Protein AF-A0AAW7VHW4-F1 (afdb_monomer_lite)

Structure (mmCIF, N/CA/C/O backbone):
data_AF-A0AAW7VHW4-F1
#
_entry.id   AF-A0AAW7VHW4-F1
#
loop_
_atom_site.group_PDB
_atom_site.id
_atom_site.type_symbol
_atom_site.label_atom_id
_atom_site.label_alt_id
_atom_site.label_comp_id
_atom_site.label_asym_id
_atom_site.label_entity_id
_atom_site.label_seq_id
_atom_site.pdbx_PDB_ins_code
_atom_site.Cartn_x
_atom_site.Cartn_y
_atom_site.Cartn_z
_atom_site.occupancy
_atom_site.B_iso_or_equiv
_atom_site.auth_seq_id
_atom_site.auth_comp_id
_atom_site.auth_asym_id
_atom_site.auth_atom_id
_atom_site.pdbx_PDB_model_num
ATOM 1 N N . MET A 1 1 ? -13.508 0.093 19.262 1.00 57.50 1 MET A N 1
ATOM 2 C CA . MET A 1 1 ? -12.298 0.106 18.415 1.00 57.50 1 MET A CA 1
ATOM 3 C C . MET A 1 1 ? -12.758 -0.189 17.002 1.00 57.50 1 MET A C 1
ATOM 5 O O . MET A 1 1 ? -13.426 -1.197 16.814 1.00 57.50 1 MET A O 1
ATOM 9 N N . ALA A 1 2 ? -12.533 0.725 16.059 1.00 77.50 2 ALA A N 1
ATOM 10 C CA . ALA A 1 2 ? -12.929 0.526 14.664 1.00 77.50 2 ALA A CA 1
ATOM 11 C C . ALA A 1 2 ? -11.782 -0.182 13.929 1.00 77.50 2 ALA A C 1
ATOM 13 O O . ALA A 1 2 ? -10.864 0.471 13.432 1.00 77.50 2 ALA A O 1
ATOM 14 N N . GLU A 1 3 ? -11.815 -1.513 13.944 1.00 86.69 3 GLU A N 1
ATOM 15 C CA . GLU A 1 3 ? -10.912 -2.382 13.189 1.00 86.69 3 GLU A CA 1
ATOM 16 C C . GLU A 1 3 ? -11.606 -2.834 11.903 1.00 86.69 3 GLU A C 1
ATOM 18 O O . GLU A 1 3 ? -12.752 -3.284 11.940 1.00 86.69 3 GLU A O 1
ATOM 23 N N . VAL A 1 4 ? -10.923 -2.706 10.766 1.00 92.69 4 VAL A N 1
ATOM 24 C CA . VAL A 1 4 ? -11.450 -3.114 9.460 1.00 92.69 4 VAL A CA 1
ATOM 25 C C . VAL A 1 4 ? -10.425 -3.989 8.755 1.00 92.69 4 VAL A C 1
ATOM 27 O O . VAL A 1 4 ? -9.280 -3.579 8.568 1.00 92.69 4 VAL A O 1
ATOM 30 N N . THR A 1 5 ? -10.843 -5.184 8.340 1.00 93.56 5 THR A N 1
ATOM 31 C CA . THR A 1 5 ? -10.028 -6.060 7.491 1.00 93.56 5 THR A CA 1
ATOM 32 C C . THR A 1 5 ? -10.333 -5.782 6.026 1.00 93.56 5 THR A C 1
ATOM 34 O O . THR A 1 5 ? -11.497 -5.727 5.642 1.00 93.56 5 THR A O 1
ATOM 37 N N . VAL A 1 6 ? -9.292 -5.594 5.218 1.00 93.88 6 VAL A N 1
ATOM 38 C CA . VAL A 1 6 ? -9.383 -5.238 3.801 1.00 93.88 6 VAL A CA 1
ATOM 39 C C . VAL A 1 6 ? -8.523 -6.179 2.965 1.00 93.88 6 VAL A C 1
ATOM 41 O O . VAL A 1 6 ? -7.399 -6.527 3.337 1.00 93.88 6 VAL A O 1
ATOM 44 N N . ARG A 1 7 ? -9.043 -6.590 1.809 1.00 92.00 7 ARG A N 1
ATOM 45 C CA . ARG A 1 7 ? -8.342 -7.478 0.864 1.00 92.00 7 ARG A CA 1
ATOM 46 C C . ARG A 1 7 ? -8.229 -6.880 -0.534 1.00 92.00 7 ARG A C 1
ATOM 48 O O . ARG A 1 7 ? -7.439 -7.359 -1.343 1.00 92.00 7 ARG A O 1
ATOM 55 N N . SER A 1 8 ? -8.957 -5.797 -0.786 1.00 90.44 8 SER A N 1
ATOM 56 C CA . SER A 1 8 ? -9.026 -5.109 -2.073 1.00 90.44 8 SER A CA 1
ATOM 57 C C . SER A 1 8 ? -8.712 -3.619 -1.945 1.00 90.44 8 SER A C 1
ATOM 59 O O . SER A 1 8 ? -8.853 -3.022 -0.876 1.00 90.44 8 SER A O 1
ATOM 61 N N . LYS A 1 9 ? -8.305 -2.999 -3.060 1.00 88.50 9 LYS A N 1
ATOM 62 C CA . LYS A 1 9 ? -8.049 -1.553 -3.141 1.00 88.50 9 LYS A CA 1
ATOM 63 C C . LYS A 1 9 ? -9.258 -0.742 -2.664 1.00 88.50 9 LYS A C 1
ATOM 65 O O . LYS A 1 9 ? -9.088 0.160 -1.855 1.00 88.50 9 LYS A O 1
ATOM 70 N N . ASP A 1 10 ? -10.455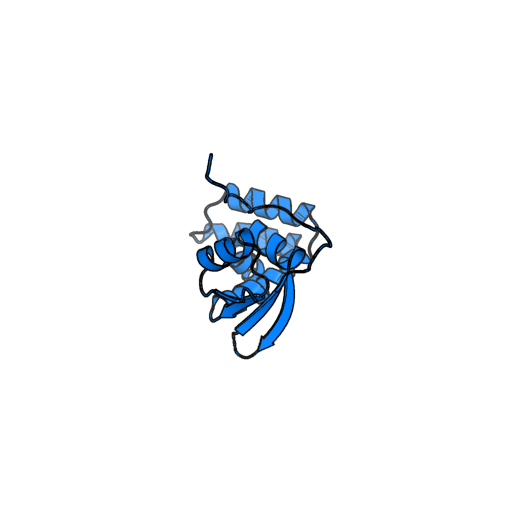 -1.072 -3.141 1.00 89.25 10 ASP A N 1
ATOM 71 C CA . ASP A 1 10 ? -11.687 -0.352 -2.807 1.00 89.25 10 ASP A CA 1
ATOM 72 C C . ASP A 1 10 ? -12.014 -0.419 -1.313 1.00 89.25 10 ASP A C 1
ATOM 74 O O . ASP A 1 10 ? -12.455 0.560 -0.716 1.00 89.25 10 ASP A O 1
ATOM 78 N N . GLU A 1 11 ? -11.762 -1.567 -0.681 1.00 90.88 11 GLU A N 1
ATOM 79 C CA . GLU A 1 11 ? -11.937 -1.735 0.762 1.00 90.88 11 GLU A CA 1
ATOM 80 C C . GLU A 1 11 ? -10.920 -0.898 1.538 1.00 90.88 11 GLU A C 1
ATOM 82 O O . GLU A 1 11 ? -11.284 -0.233 2.506 1.00 90.88 11 GLU A O 1
ATOM 87 N N . LEU A 1 12 ? -9.661 -0.880 1.087 1.00 90.12 12 LEU A N 1
ATOM 88 C CA . LEU A 1 12 ? -8.615 -0.047 1.674 1.00 90.12 12 LEU A CA 1
ATOM 89 C C . LEU A 1 12 ? -8.939 1.446 1.539 1.00 90.12 12 LEU A C 1
ATOM 91 O O . LEU A 1 12 ? -8.766 2.197 2.495 1.00 90.12 12 LEU A O 1
ATOM 95 N N . GLU A 1 13 ? -9.434 1.873 0.380 1.00 90.50 13 GLU A N 1
ATOM 96 C CA . GLU A 1 13 ? -9.843 3.254 0.132 1.00 90.50 13 GLU A CA 1
ATOM 97 C C . GLU A 1 13 ? -11.029 3.648 1.021 1.00 90.50 13 GLU A C 1
ATOM 99 O O . GLU A 1 13 ? -10.994 4.685 1.681 1.00 90.50 13 GLU A O 1
ATOM 104 N N . LYS A 1 14 ? -12.049 2.788 1.135 1.00 90.31 14 LYS A N 1
ATOM 105 C CA . LYS A 1 14 ? -13.179 3.005 2.051 1.00 90.31 14 LYS A CA 1
ATOM 106 C C . LYS A 1 14 ? -12.742 3.052 3.512 1.00 90.31 14 LYS A C 1
ATOM 108 O O . LYS A 1 14 ? -13.216 3.916 4.251 1.00 90.31 14 LYS A O 1
ATOM 113 N N . ALA A 1 15 ? -11.852 2.157 3.935 1.00 89.25 15 ALA A N 1
ATOM 114 C CA . ALA A 1 15 ? -11.342 2.122 5.303 1.00 89.25 15 ALA A CA 1
ATOM 115 C C . ALA A 1 15 ? -10.524 3.381 5.634 1.00 89.25 15 ALA A C 1
ATOM 117 O O . ALA A 1 15 ? -10.670 3.942 6.722 1.00 89.25 15 ALA A O 1
ATOM 118 N N . GLN A 1 16 ? -9.726 3.863 4.677 1.00 87.81 16 GLN A N 1
ATOM 119 C CA . GLN A 1 16 ? -8.960 5.100 4.803 1.00 87.81 16 GLN A CA 1
ATOM 120 C C . GLN A 1 16 ? -9.870 6.342 4.824 1.00 87.81 16 GLN A C 1
ATOM 122 O O . GLN A 1 16 ? -9.717 7.186 5.708 1.00 87.81 16 GLN A O 1
ATOM 127 N N . ASN A 1 17 ? -10.874 6.415 3.943 1.00 88.19 17 ASN A N 1
ATOM 128 C CA . ASN A 1 17 ? -11.870 7.493 3.922 1.00 88.19 17 ASN A CA 1
ATOM 129 C C . ASN A 1 17 ? -12.710 7.537 5.206 1.00 88.19 17 ASN A C 1
ATOM 131 O O . ASN A 1 17 ? -12.997 8.611 5.729 1.00 88.19 17 ASN A O 1
ATOM 135 N N . SER A 1 18 ? -13.055 6.369 5.754 1.00 87.06 18 SER A N 1
ATOM 136 C CA . SER A 1 18 ? -13.764 6.249 7.036 1.00 87.06 18 SER A CA 1
ATOM 137 C C . SER A 1 18 ? -12.859 6.513 8.243 1.00 87.06 18 SER A C 1
ATOM 139 O O . SER A 1 18 ? -13.336 6.475 9.376 1.00 87.06 18 SER A O 1
ATOM 141 N N . ARG A 1 19 ? -11.556 6.753 8.021 1.00 84.69 19 ARG A N 1
ATOM 142 C CA . ARG A 1 19 ? -10.533 6.927 9.061 1.00 84.69 19 ARG A CA 1
ATOM 143 C C . ARG A 1 19 ? -10.598 5.830 10.121 1.00 84.69 19 ARG A C 1
ATOM 145 O O . ARG A 1 19 ? -10.560 6.109 11.320 1.00 84.69 19 ARG A O 1
ATOM 152 N N . ALA A 1 20 ? -10.697 4.578 9.666 1.00 87.38 20 ALA A N 1
ATOM 153 C CA . ALA A 1 20 ? -10.672 3.418 10.549 1.00 87.38 20 ALA A CA 1
ATOM 154 C C . ALA A 1 20 ? -9.434 3.481 11.454 1.00 87.38 20 ALA A C 1
ATOM 156 O O . ALA A 1 20 ? -8.349 3.854 11.003 1.00 87.38 20 ALA A O 1
ATOM 157 N N . GLU A 1 21 ? -9.597 3.140 12.731 1.00 88.69 21 GLU A N 1
ATOM 158 C CA . GLU A 1 21 ? -8.520 3.247 13.717 1.00 88.69 21 GLU A CA 1
ATOM 159 C C . GLU A 1 21 ? -7.417 2.221 13.438 1.00 88.69 21 GLU A C 1
ATOM 161 O O . GLU A 1 21 ? -6.231 2.538 13.558 1.00 88.69 21 GLU A O 1
ATOM 166 N N . ILE A 1 22 ? -7.819 1.017 13.024 1.00 90.25 22 ILE A N 1
ATOM 167 C CA . ILE A 1 22 ? -6.933 -0.073 12.621 1.00 90.25 22 ILE A CA 1
ATOM 168 C C . ILE A 1 22 ? -7.412 -0.616 11.274 1.00 90.25 22 ILE A C 1
ATOM 170 O O . ILE A 1 22 ? -8.579 -0.972 11.115 1.00 90.25 22 ILE A O 1
ATOM 174 N N . ILE A 1 23 ? -6.498 -0.695 10.311 1.00 93.31 23 ILE A N 1
ATOM 175 C CA . ILE A 1 23 ? -6.709 -1.336 9.017 1.00 93.31 23 ILE A CA 1
ATOM 176 C C . ILE A 1 23 ? -5.829 -2.578 8.968 1.00 93.31 23 ILE A C 1
ATOM 178 O O . ILE A 1 23 ? -4.602 -2.494 9.036 1.00 93.31 23 ILE A O 1
ATOM 182 N N . ILE A 1 24 ? -6.464 -3.732 8.829 1.00 93.12 24 ILE A N 1
ATOM 183 C CA . ILE A 1 24 ? -5.804 -5.016 8.653 1.00 93.12 24 ILE A CA 1
ATOM 184 C C . ILE A 1 24 ? -5.855 -5.364 7.172 1.00 93.12 24 ILE A C 1
ATOM 186 O O . ILE A 1 24 ? -6.909 -5.666 6.632 1.00 93.12 24 ILE A O 1
ATOM 190 N N . ILE A 1 25 ? -4.714 -5.332 6.506 1.00 93.44 25 ILE A N 1
ATOM 191 C CA . ILE A 1 25 ? -4.597 -5.680 5.095 1.00 93.44 25 ILE A CA 1
ATOM 192 C C . ILE A 1 25 ? -4.149 -7.134 4.998 1.00 93.44 25 ILE A C 1
ATOM 194 O O . ILE A 1 25 ? -3.137 -7.503 5.592 1.00 93.44 25 ILE A O 1
ATOM 198 N N . GLU A 1 26 ? -4.852 -7.948 4.219 1.00 92.75 26 GLU A N 1
ATOM 199 C CA . GLU A 1 26 ? -4.516 -9.363 4.034 1.00 92.75 26 GLU A CA 1
ATOM 200 C C . GLU A 1 26 ? -4.294 -9.736 2.566 1.00 92.75 26 GLU A C 1
ATOM 202 O O . GLU A 1 26 ? -4.822 -9.114 1.641 1.00 92.75 26 GLU A O 1
ATOM 207 N N . GLY A 1 27 ? -3.518 -10.799 2.359 1.00 88.88 27 GLY A N 1
ATOM 208 C CA . GLY A 1 27 ? -3.340 -11.431 1.057 1.00 88.88 27 GLY A CA 1
ATOM 209 C C . GLY A 1 27 ? -2.422 -10.644 0.123 1.00 88.88 27 GLY A C 1
ATOM 210 O O . GLY A 1 27 ? -1.421 -10.055 0.535 1.00 88.88 27 GLY A O 1
ATOM 211 N N . GLU A 1 28 ? -2.739 -10.651 -1.173 1.00 88.19 28 GLU A N 1
ATOM 212 C CA . GLU A 1 28 ? -1.895 -10.018 -2.193 1.00 88.19 28 GLU A CA 1
ATOM 213 C C . GLU A 1 28 ? -1.762 -8.501 -1.983 1.00 88.19 28 GLU A C 1
ATOM 215 O O . GLU A 1 28 ? -0.694 -7.925 -2.218 1.00 88.19 28 GLU A O 1
ATOM 220 N N . LEU A 1 29 ? -2.818 -7.855 -1.478 1.00 89.38 29 LEU A N 1
ATOM 221 C CA . LEU A 1 29 ? -2.819 -6.422 -1.208 1.00 89.38 29 LEU A CA 1
ATOM 222 C C . LEU A 1 29 ? -1.765 -6.035 -0.166 1.00 89.38 29 LEU A C 1
ATOM 224 O O . LEU A 1 29 ? -1.092 -5.020 -0.342 1.00 89.38 29 LEU A O 1
ATOM 228 N N . ALA A 1 30 ? -1.555 -6.860 0.865 1.00 90.50 30 ALA A N 1
ATOM 229 C CA . ALA A 1 30 ? -0.539 -6.611 1.887 1.00 90.50 30 ALA A CA 1
ATOM 230 C C . ALA A 1 30 ? 0.864 -6.569 1.266 1.00 90.50 30 ALA A C 1
ATOM 232 O O . ALA A 1 30 ? 1.646 -5.653 1.529 1.00 90.50 30 ALA A O 1
ATOM 233 N N . ASN A 1 31 ? 1.156 -7.508 0.363 1.00 89.25 31 ASN A N 1
ATOM 234 C CA . ASN A 1 31 ? 2.427 -7.552 -0.358 1.00 89.25 31 ASN A CA 1
ATOM 235 C C . ASN A 1 31 ? 2.600 -6.350 -1.295 1.00 89.25 31 ASN A C 1
ATOM 237 O O . ASN A 1 31 ? 3.675 -5.745 -1.335 1.00 89.25 31 ASN A O 1
ATOM 241 N N . LYS A 1 32 ? 1.548 -5.969 -2.030 1.00 89.25 32 LYS A N 1
ATOM 242 C CA . LYS A 1 32 ? 1.579 -4.806 -2.929 1.00 89.25 32 LYS A CA 1
ATOM 243 C C . LYS A 1 32 ? 1.793 -3.503 -2.156 1.00 89.25 32 LYS A C 1
ATOM 245 O O . LYS A 1 32 ? 2.671 -2.731 -2.530 1.00 89.25 32 LYS A O 1
ATOM 250 N N . ILE A 1 33 ? 1.070 -3.289 -1.054 1.00 90.12 33 ILE A N 1
ATOM 251 C CA . ILE A 1 33 ? 1.221 -2.114 -0.178 1.00 90.12 33 ILE A CA 1
ATOM 252 C C . ILE A 1 33 ? 2.633 -2.061 0.410 1.00 90.12 33 ILE A C 1
ATOM 254 O O . ILE A 1 33 ? 3.277 -1.012 0.374 1.00 90.12 33 ILE A O 1
ATOM 258 N N . LYS A 1 34 ? 3.160 -3.199 0.879 1.00 89.94 34 LYS A N 1
ATOM 259 C CA . LYS A 1 34 ? 4.517 -3.280 1.429 1.00 89.94 34 LYS A CA 1
ATOM 260 C C . LYS A 1 34 ? 5.578 -2.869 0.410 1.00 89.94 34 LYS A C 1
ATOM 262 O O . LYS A 1 34 ? 6.480 -2.108 0.754 1.00 89.94 34 LYS A O 1
ATOM 267 N N . LYS A 1 35 ? 5.462 -3.333 -0.839 1.00 89.06 35 LYS A N 1
ATOM 268 C CA . LYS A 1 35 ? 6.354 -2.922 -1.935 1.00 89.06 35 LYS A CA 1
ATOM 269 C C . LYS A 1 35 ? 6.172 -1.443 -2.269 1.00 89.06 35 LYS A C 1
ATOM 271 O O . LYS A 1 35 ? 7.149 -0.701 -2.340 1.00 89.06 35 LYS A O 1
ATOM 276 N N . ALA A 1 36 ? 4.923 -1.001 -2.400 1.00 88.31 36 ALA A N 1
ATOM 277 C CA . ALA A 1 36 ? 4.570 0.372 -2.739 1.00 88.31 36 ALA A CA 1
ATOM 278 C C . ALA A 1 36 ? 5.027 1.396 -1.683 1.00 88.31 36 ALA A C 1
ATOM 280 O O . ALA A 1 36 ? 5.221 2.561 -2.019 1.00 88.31 36 ALA A O 1
ATOM 281 N N . LYS A 1 37 ? 5.306 0.972 -0.441 1.00 89.19 37 LYS A N 1
ATOM 282 C CA . LYS A 1 37 ? 5.933 1.802 0.603 1.00 89.19 37 LYS A CA 1
ATOM 283 C C . LYS A 1 37 ? 7.206 2.502 0.129 1.00 89.19 37 LYS A C 1
ATOM 285 O O . LYS A 1 37 ? 7.489 3.614 0.555 1.00 89.19 37 LYS A O 1
ATOM 290 N N . ALA A 1 38 ? 7.987 1.883 -0.756 1.00 89.25 38 ALA A N 1
ATOM 291 C CA . ALA A 1 38 ? 9.205 2.510 -1.261 1.00 89.25 38 ALA A CA 1
ATOM 292 C C . ALA A 1 38 ? 8.921 3.771 -2.106 1.00 89.25 38 ALA A C 1
ATOM 294 O O . ALA A 1 38 ? 9.742 4.684 -2.108 1.00 89.25 38 ALA A O 1
ATOM 295 N N . VAL A 1 39 ? 7.730 3.900 -2.709 1.00 87.00 39 VAL A N 1
ATOM 296 C CA . VAL A 1 39 ? 7.311 5.125 -3.416 1.00 87.00 39 VAL A CA 1
ATOM 297 C C . VAL A 1 39 ? 7.214 6.326 -2.477 1.00 87.00 39 VAL A C 1
ATOM 299 O O . VAL A 1 39 ? 7.424 7.455 -2.899 1.00 87.00 39 VAL A O 1
ATOM 302 N N . THR A 1 40 ? 6.974 6.126 -1.180 1.00 86.38 40 THR A N 1
ATOM 303 C CA . THR A 1 40 ? 6.920 7.250 -0.233 1.00 86.38 40 THR A CA 1
ATOM 304 C C . THR A 1 40 ? 8.303 7.750 0.187 1.00 86.38 40 THR A C 1
ATOM 306 O O . THR A 1 40 ? 8.385 8.725 0.928 1.00 86.38 40 THR A O 1
ATOM 309 N N . LYS A 1 41 ? 9.385 7.077 -0.235 1.00 87.94 41 LYS A N 1
ATOM 310 C CA . LYS A 1 41 ? 10.773 7.487 0.036 1.00 87.94 41 LYS A CA 1
ATOM 311 C C . LYS A 1 41 ? 11.351 8.407 -1.038 1.00 87.94 41 LYS A C 1
ATOM 313 O O . LYS A 1 41 ? 12.358 9.059 -0.778 1.00 87.94 41 LYS A O 1
ATOM 318 N N . VAL A 1 42 ? 10.761 8.437 -2.232 1.00 87.81 42 VAL A N 1
ATOM 319 C CA . VAL A 1 42 ? 11.236 9.298 -3.322 1.00 87.81 42 VAL A CA 1
ATOM 320 C C . VAL A 1 42 ? 10.709 10.726 -3.178 1.00 87.81 42 VAL A C 1
ATOM 322 O O . VAL A 1 42 ? 9.789 10.999 -2.406 1.00 87.81 42 VAL A O 1
ATOM 325 N N . SER A 1 43 ? 11.312 11.662 -3.914 1.00 86.44 43 SER A N 1
ATOM 326 C CA . SER A 1 43 ? 10.933 13.073 -3.848 1.00 86.44 43 SER A CA 1
ATOM 327 C C . SER A 1 43 ? 9.536 13.322 -4.429 1.00 86.44 43 SER A C 1
ATOM 329 O O . SER A 1 43 ? 9.091 12.646 -5.360 1.00 86.44 43 SER A O 1
ATOM 331 N N . GLY A 1 44 ? 8.853 14.353 -3.922 1.00 86.50 44 GLY A N 1
ATOM 332 C CA . GLY A 1 44 ? 7.530 14.751 -4.419 1.00 86.50 44 GLY A CA 1
ATOM 333 C C . GLY A 1 44 ? 7.508 15.073 -5.919 1.00 86.50 44 GLY A C 1
ATOM 334 O O . GLY A 1 44 ? 6.503 14.827 -6.579 1.00 86.50 44 GLY A O 1
ATOM 335 N N . VAL A 1 45 ? 8.630 15.545 -6.476 1.00 87.19 45 VAL A N 1
ATOM 336 C CA . VAL A 1 45 ? 8.784 15.816 -7.916 1.00 87.19 45 VAL A CA 1
ATOM 337 C C . VAL A 1 45 ? 8.709 14.524 -8.732 1.00 87.19 45 VAL A C 1
ATOM 339 O O . VAL A 1 45 ? 7.984 14.460 -9.722 1.00 87.19 45 VAL A O 1
ATOM 342 N N . VAL A 1 46 ? 9.403 13.472 -8.289 1.00 86.25 46 VAL A N 1
ATOM 343 C CA . VAL A 1 46 ? 9.383 12.155 -8.945 1.00 86.25 46 VAL A CA 1
ATOM 344 C C . VAL A 1 46 ? 7.990 11.537 -8.858 1.00 86.25 46 VAL A C 1
ATOM 346 O O . VAL A 1 46 ? 7.484 11.016 -9.848 1.00 86.25 46 VAL A O 1
ATOM 349 N N . ILE A 1 47 ? 7.335 11.656 -7.701 1.00 87.25 47 ILE A N 1
ATOM 350 C CA . ILE A 1 47 ? 5.953 11.199 -7.506 1.00 87.25 47 ILE A CA 1
ATOM 351 C C . ILE A 1 47 ? 5.002 11.912 -8.477 1.00 87.25 47 ILE A C 1
ATOM 353 O O . ILE A 1 47 ? 4.184 11.261 -9.124 1.00 87.25 47 ILE A O 1
ATOM 357 N N . ALA A 1 48 ? 5.112 13.236 -8.609 1.00 86.38 48 ALA A N 1
ATOM 358 C CA . ALA A 1 48 ? 4.274 14.011 -9.519 1.00 86.38 48 ALA A CA 1
ATOM 359 C C . ALA A 1 48 ? 4.494 13.604 -10.984 1.00 86.38 48 ALA A C 1
ATOM 361 O O . ALA A 1 48 ? 3.522 13.384 -11.708 1.00 86.38 48 ALA A O 1
ATOM 362 N N . ALA A 1 49 ? 5.752 13.427 -11.401 1.00 85.19 49 ALA A N 1
ATOM 363 C CA . ALA A 1 49 ? 6.091 12.946 -12.740 1.00 85.19 49 ALA A CA 1
ATOM 364 C C . ALA A 1 49 ? 5.504 11.552 -13.010 1.00 85.19 49 ALA A C 1
ATOM 366 O O . ALA A 1 49 ? 4.976 11.290 -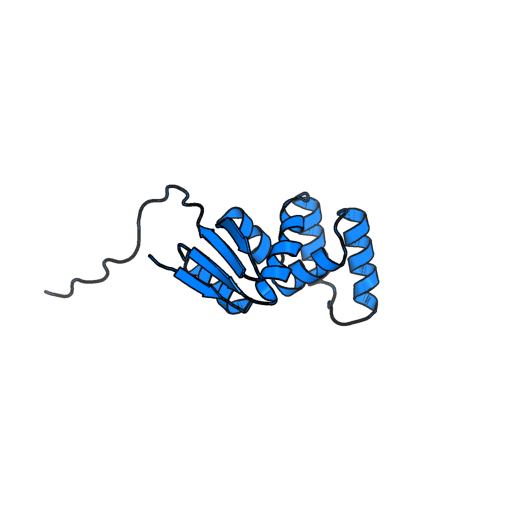14.089 1.00 85.19 49 ALA A O 1
ATOM 367 N N . MET A 1 50 ? 5.537 10.670 -12.012 1.00 82.50 50 MET A N 1
ATOM 368 C CA . MET A 1 50 ? 4.996 9.318 -12.093 1.00 82.50 50 MET A CA 1
ATOM 369 C C . MET A 1 50 ? 3.473 9.313 -12.251 1.00 82.50 50 MET A C 1
ATOM 371 O O . MET A 1 50 ? 2.957 8.611 -13.117 1.00 82.50 50 MET A O 1
ATOM 375 N N . ILE A 1 51 ? 2.756 10.128 -11.470 1.00 83.62 51 ILE A N 1
ATOM 376 C CA . ILE A 1 51 ? 1.299 10.290 -11.588 1.00 83.62 51 ILE A CA 1
ATOM 377 C C . ILE A 1 51 ? 0.937 10.868 -12.960 1.00 83.62 51 ILE A C 1
ATOM 379 O O . ILE A 1 51 ? 0.058 10.330 -13.627 1.00 83.62 51 ILE A O 1
ATOM 383 N N . ALA A 1 52 ? 1.642 11.912 -13.407 1.00 84.19 52 ALA A N 1
ATOM 384 C CA . ALA A 1 52 ? 1.418 12.525 -14.715 1.00 84.19 52 ALA A CA 1
ATOM 385 C C . ALA A 1 52 ? 1.645 11.527 -15.861 1.00 84.19 52 ALA A C 1
ATOM 387 O O . ALA A 1 52 ? 0.827 11.429 -16.769 1.00 84.19 52 ALA A O 1
ATOM 388 N N . THR A 1 53 ? 2.712 10.732 -15.779 1.00 78.56 53 THR A N 1
ATOM 389 C CA . THR A 1 53 ? 3.036 9.697 -16.772 1.00 78.56 53 THR A CA 1
ATOM 390 C C . THR A 1 53 ? 2.002 8.568 -16.767 1.00 78.56 53 THR A C 1
ATOM 392 O O . THR A 1 53 ? 1.573 8.113 -17.821 1.00 78.56 53 THR A O 1
ATOM 395 N N . CYS A 1 54 ? 1.543 8.126 -15.593 1.00 74.25 54 CYS A N 1
ATOM 396 C CA . CYS A 1 54 ? 0.500 7.099 -15.503 1.00 74.25 54 CYS A CA 1
ATOM 397 C C . CYS A 1 54 ? -0.874 7.607 -15.974 1.00 74.25 54 CYS A C 1
ATOM 399 O O . CYS A 1 54 ? -1.702 6.802 -16.385 1.00 74.25 54 CYS A O 1
ATOM 401 N N . ALA A 1 55 ? -1.133 8.918 -15.915 1.00 76.75 55 ALA A N 1
ATOM 402 C CA . ALA A 1 55 ? -2.378 9.511 -16.401 1.00 76.75 55 ALA A CA 1
ATOM 403 C C . ALA A 1 55 ? -2.432 9.611 -17.934 1.00 76.75 55 ALA A C 1
ATOM 405 O O . ALA A 1 55 ? -3.518 9.582 -18.508 1.00 76.75 55 ALA A O 1
ATOM 406 N N . THR A 1 56 ? -1.279 9.732 -18.600 1.00 74.81 56 THR A N 1
ATOM 407 C CA . THR A 1 56 ? -1.201 9.879 -20.062 1.00 74.81 56 THR A CA 1
ATOM 408 C C . THR A 1 56 ? -0.985 8.560 -20.798 1.00 74.81 56 THR A C 1
ATOM 410 O O . THR A 1 56 ? -1.212 8.504 -22.006 1.00 74.81 56 THR A O 1
ATOM 413 N N . ILE A 1 57 ? -0.571 7.497 -20.099 1.00 69.75 57 ILE A N 1
ATOM 414 C CA . ILE A 1 57 ? -0.200 6.222 -20.720 1.00 69.75 57 ILE A CA 1
ATOM 415 C C . ILE A 1 57 ? -1.023 5.074 -20.118 1.00 69.75 57 ILE A C 1
ATOM 417 O O . ILE A 1 57 ? -0.961 4.847 -18.908 1.00 69.75 57 ILE A O 1
ATOM 421 N N . PRO A 1 58 ? -1.743 4.283 -20.935 1.00 63.00 58 PRO A N 1
ATOM 422 C CA . PRO A 1 58 ? -2.382 3.067 -20.454 1.00 63.00 58 PRO A CA 1
ATOM 423 C C . PRO A 1 58 ? -1.316 2.046 -20.026 1.00 63.00 58 PRO A C 1
ATOM 425 O O . PRO A 1 58 ? -0.440 1.656 -20.799 1.00 63.00 58 PRO A O 1
ATOM 428 N N . LEU A 1 59 ? -1.395 1.592 -18.775 1.00 64.69 59 LEU A N 1
ATOM 429 C CA . LEU A 1 59 ? -0.494 0.600 -18.169 1.00 64.69 59 LEU A CA 1
ATOM 430 C C . LEU A 1 59 ? -0.902 -0.852 -18.506 1.00 64.69 59 LEU A C 1
ATOM 432 O O . LEU A 1 59 ? -0.847 -1.729 -17.648 1.00 64.69 59 LEU A O 1
ATOM 436 N N . THR A 1 60 ? -1.374 -1.110 -19.729 1.00 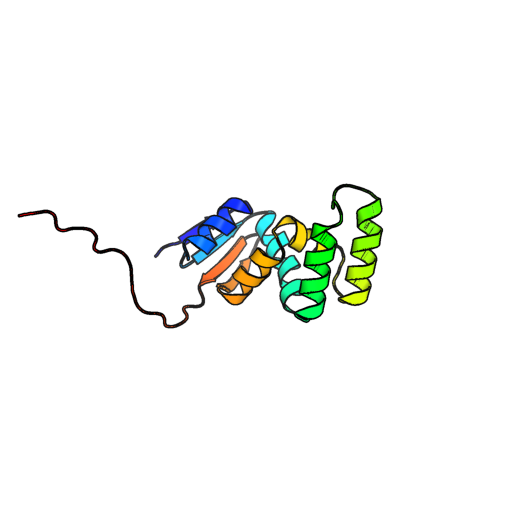64.19 60 THR A N 1
ATOM 437 C CA . THR A 1 60 ? -2.021 -2.383 -20.106 1.00 64.19 60 THR A CA 1
ATOM 438 C C . THR A 1 60 ? -1.348 -3.126 -21.270 1.00 64.19 60 THR A C 1
ATOM 440 O O . THR A 1 60 ? -1.941 -4.055 -21.813 1.00 64.19 60 THR A O 1
ATOM 443 N N . GLY A 1 61 ? -0.104 -2.792 -21.650 1.00 55.78 61 GLY A N 1
ATOM 444 C CA . GLY A 1 61 ? 0.600 -3.488 -22.743 1.00 55.78 61 GLY A CA 1
ATOM 445 C C . GLY A 1 61 ? 2.128 -3.333 -22.759 1.00 55.78 61 GLY A C 1
ATOM 446 O O . GLY A 1 61 ? 2.715 -2.653 -21.923 1.00 55.78 61 GLY A O 1
ATOM 447 N N . GLY A 1 62 ? 2.795 -3.956 -23.741 1.00 57.50 62 GLY A N 1
ATOM 448 C CA . GLY A 1 62 ? 4.266 -3.987 -23.868 1.00 57.50 62 GLY A CA 1
ATOM 449 C C . GLY A 1 62 ? 4.958 -2.619 -24.015 1.00 57.50 62 GLY A C 1
ATOM 450 O O . GLY A 1 62 ? 6.150 -2.505 -23.745 1.00 57.50 62 GLY A O 1
ATOM 451 N N . GLY A 1 63 ? 4.222 -1.557 -24.365 1.00 59.19 63 GLY A N 1
ATOM 452 C CA . GLY A 1 63 ? 4.736 -0.179 -24.362 1.00 59.19 63 GLY A CA 1
ATOM 453 C C . GLY A 1 63 ? 4.894 0.422 -22.958 1.00 59.19 63 GLY A C 1
ATOM 454 O O . GLY A 1 63 ? 5.737 1.292 -22.743 1.00 59.19 63 GLY A O 1
ATOM 455 N N . SER A 1 64 ? 4.142 -0.077 -21.973 1.00 62.38 64 SER A N 1
ATOM 456 C CA . SER A 1 64 ? 4.173 0.411 -20.591 1.00 62.38 64 SER A CA 1
ATOM 457 C C . SER A 1 64 ? 5.493 0.076 -19.889 1.00 62.38 64 SER A C 1
ATOM 459 O O . SER A 1 64 ? 5.918 0.805 -18.998 1.00 62.38 64 SER A O 1
ATOM 461 N N . VAL A 1 65 ? 6.181 -0.989 -20.314 1.00 63.94 65 VAL A N 1
ATOM 462 C CA . VAL A 1 65 ? 7.454 -1.424 -19.717 1.00 63.94 65 VAL A CA 1
ATOM 463 C C . VAL A 1 65 ? 8.560 -0.395 -19.960 1.00 63.94 65 VAL A C 1
ATOM 465 O O . VAL A 1 65 ? 9.357 -0.137 -19.063 1.00 63.94 65 VAL A O 1
ATOM 468 N N . LEU A 1 66 ? 8.565 0.260 -21.128 1.00 69.44 66 LEU A N 1
ATOM 469 C CA . LEU A 1 66 ? 9.533 1.314 -21.446 1.00 69.44 66 LEU A CA 1
ATOM 470 C C . LEU A 1 66 ? 9.292 2.565 -20.595 1.00 69.44 66 LEU A C 1
ATOM 472 O O . LEU A 1 66 ? 10.219 3.051 -19.952 1.00 69.44 66 LEU A O 1
ATOM 476 N N . ALA A 1 67 ? 8.043 3.027 -20.496 1.00 69.38 67 ALA A N 1
ATOM 477 C CA . ALA A 1 67 ? 7.700 4.181 -19.663 1.00 69.38 67 ALA A CA 1
ATOM 478 C C . ALA A 1 67 ? 8.010 3.935 -18.174 1.00 69.38 67 ALA A C 1
ATOM 480 O O . ALA A 1 67 ? 8.586 4.789 -17.497 1.00 69.38 67 ALA A O 1
ATOM 481 N N . VAL A 1 68 ? 7.692 2.738 -17.671 1.00 72.62 68 VAL A N 1
ATOM 482 C CA . VAL A 1 68 ? 8.005 2.342 -16.293 1.00 72.62 68 VAL A CA 1
ATOM 483 C C . VAL A 1 68 ? 9.513 2.186 -16.082 1.00 72.62 68 VAL A C 1
ATOM 485 O O . VAL A 1 68 ? 10.001 2.541 -15.014 1.00 72.62 68 VAL A O 1
ATOM 488 N N . SER A 1 69 ? 10.275 1.725 -17.080 1.00 76.19 69 SER A N 1
ATOM 489 C CA . SER A 1 69 ? 11.737 1.617 -16.980 1.00 76.19 69 SER A CA 1
ATOM 490 C C . SER A 1 69 ? 12.425 2.981 -16.863 1.00 76.19 69 SER A C 1
ATOM 492 O O . SER A 1 69 ? 13.331 3.139 -16.048 1.00 76.19 69 SER A O 1
ATOM 494 N N . SER A 1 70 ? 11.950 3.998 -17.591 1.00 78.31 70 SER A N 1
ATOM 495 C CA . SER A 1 70 ? 12.462 5.367 -17.470 1.00 78.31 70 SER A CA 1
ATOM 496 C C . SER A 1 70 ? 12.133 5.970 -16.105 1.00 78.31 70 SER A C 1
ATOM 498 O O . SER A 1 70 ? 12.982 6.613 -15.492 1.00 78.31 70 SER A O 1
ATOM 500 N N . LEU A 1 71 ? 10.926 5.711 -15.588 1.00 77.88 71 LEU A N 1
ATOM 501 C CA . LEU A 1 71 ? 10.545 6.103 -14.231 1.00 77.88 71 LEU A CA 1
ATOM 502 C C . LEU A 1 71 ? 11.380 5.374 -13.176 1.00 77.88 71 LEU A C 1
ATOM 504 O O . LEU A 1 71 ? 11.801 6.007 -12.216 1.00 77.88 71 LEU A O 1
ATOM 508 N N . ALA A 1 72 ? 11.659 4.081 -13.349 1.00 82.00 72 ALA A N 1
ATOM 509 C CA . ALA A 1 72 ? 12.520 3.298 -12.463 1.00 82.00 72 ALA A CA 1
ATOM 510 C C . ALA A 1 72 ? 13.952 3.848 -12.442 1.00 82.00 72 ALA A C 1
ATOM 512 O O . ALA A 1 72 ? 14.499 4.082 -11.368 1.00 82.00 72 ALA A O 1
ATOM 513 N N . ALA A 1 73 ? 14.525 4.155 -13.609 1.00 83.88 73 ALA A N 1
ATOM 514 C CA . ALA A 1 73 ? 15.848 4.768 -13.716 1.00 83.88 73 ALA A CA 1
ATOM 515 C C . ALA A 1 73 ? 15.902 6.164 -13.070 1.00 83.88 73 ALA A C 1
ATOM 517 O O . ALA A 1 73 ? 16.871 6.491 -12.391 1.00 83.88 73 ALA A O 1
ATOM 518 N N . LEU A 1 74 ? 14.848 6.970 -13.236 1.00 83.94 74 LEU A N 1
ATOM 519 C CA . LEU A 1 74 ? 14.756 8.310 -12.652 1.00 83.94 74 LEU A CA 1
ATOM 520 C C . LEU A 1 74 ? 14.547 8.280 -11.130 1.00 83.94 74 LEU A C 1
ATOM 522 O O . LEU A 1 74 ? 15.072 9.122 -10.407 1.00 83.94 74 LEU A O 1
ATOM 526 N N . SER A 1 75 ? 13.739 7.337 -10.646 1.00 81.00 75 SER A N 1
ATOM 527 C CA . SER A 1 75 ? 13.330 7.244 -9.240 1.00 81.00 75 SER A CA 1
ATOM 528 C C . SER A 1 75 ? 14.245 6.365 -8.389 1.00 81.00 75 SER A C 1
ATOM 530 O O . SER A 1 75 ? 14.188 6.445 -7.163 1.00 81.00 75 SER A O 1
ATOM 532 N N . GLY A 1 76 ? 15.057 5.511 -9.019 1.00 84.50 76 GLY A N 1
ATOM 533 C CA . GLY A 1 76 ? 15.818 4.455 -8.353 1.00 84.50 76 GLY A CA 1
ATOM 534 C C . GLY A 1 76 ? 14.937 3.356 -7.745 1.00 84.50 76 GLY A C 1
ATOM 535 O O . GLY A 1 76 ? 15.414 2.579 -6.920 1.00 84.50 76 GLY A O 1
ATOM 536 N N . LEU A 1 77 ? 13.647 3.309 -8.097 1.00 86.12 77 LEU A N 1
ATOM 537 C CA . LEU A 1 77 ? 12.706 2.308 -7.601 1.00 86.12 77 LEU A CA 1
ATOM 538 C C . LEU 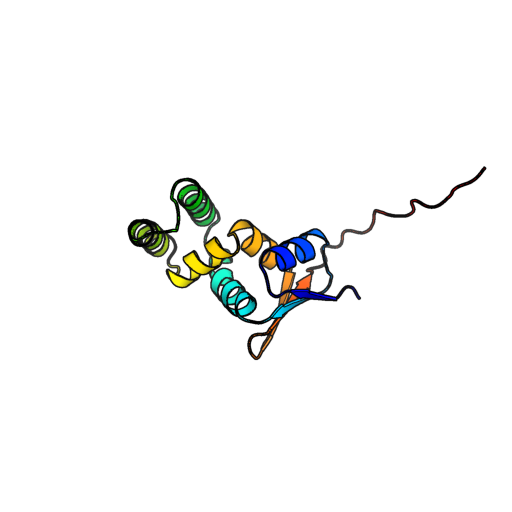A 1 77 ? 12.642 1.107 -8.532 1.00 86.12 77 LEU A C 1
ATOM 540 O O . LEU A 1 77 ? 12.700 1.233 -9.752 1.00 86.12 77 LEU A O 1
ATOM 544 N N . ASP A 1 78 ? 12.429 -0.061 -7.937 1.00 87.00 78 ASP A N 1
ATOM 545 C CA . ASP A 1 78 ? 12.190 -1.280 -8.692 1.00 87.00 78 ASP A CA 1
ATOM 546 C C . ASP A 1 78 ? 10.898 -1.168 -9.520 1.00 87.00 78 ASP A C 1
ATOM 548 O O . ASP A 1 78 ? 9.879 -0.642 -9.057 1.00 87.00 78 ASP A O 1
ATOM 552 N N . ILE A 1 79 ? 10.910 -1.707 -10.739 1.00 82.56 79 ILE A N 1
ATOM 553 C CA . ILE A 1 79 ? 9.749 -1.709 -11.642 1.00 82.56 79 ILE A CA 1
ATOM 554 C C . ILE A 1 79 ? 8.543 -2.363 -10.943 1.00 82.56 79 ILE A C 1
ATOM 556 O O . ILE A 1 79 ? 7.418 -1.868 -11.049 1.00 82.56 79 ILE A O 1
ATOM 560 N N . ALA A 1 80 ? 8.760 -3.411 -10.139 1.00 84.81 80 ALA A N 1
ATOM 561 C CA . ALA A 1 80 ? 7.689 -4.059 -9.386 1.00 84.81 80 ALA A CA 1
ATOM 562 C C . ALA A 1 80 ? 7.060 -3.136 -8.326 1.00 84.81 80 ALA A C 1
ATOM 564 O O . ALA A 1 80 ? 5.866 -3.256 -8.043 1.00 84.81 80 ALA A O 1
ATOM 565 N N . VAL A 1 81 ? 7.831 -2.209 -7.746 1.00 87.19 81 VAL A N 1
ATOM 566 C CA . VAL A 1 81 ? 7.316 -1.200 -6.808 1.00 87.19 81 VAL A CA 1
ATOM 567 C C . VAL A 1 81 ? 6.412 -0.213 -7.536 1.00 87.19 81 VAL A C 1
ATOM 569 O O . VAL A 1 81 ? 5.321 0.089 -7.051 1.00 87.19 81 VAL A O 1
ATOM 572 N N . ILE A 1 82 ? 6.842 0.253 -8.710 1.00 84.19 82 ILE A N 1
ATOM 573 C CA . ILE A 1 82 ? 6.077 1.185 -9.541 1.00 84.19 82 ILE A CA 1
ATOM 574 C C . ILE A 1 82 ? 4.744 0.568 -9.956 1.00 84.19 82 ILE A C 1
ATOM 576 O O . ILE A 1 82 ? 3.694 1.180 -9.762 1.00 84.19 82 ILE A O 1
ATOM 580 N N . ILE A 1 83 ? 4.776 -0.668 -10.454 1.00 83.75 83 ILE A N 1
ATOM 581 C CA . ILE A 1 83 ? 3.579 -1.401 -10.873 1.00 83.75 83 ILE A CA 1
ATOM 582 C C . ILE A 1 83 ? 2.642 -1.636 -9.683 1.00 83.75 83 ILE A C 1
ATOM 584 O O . ILE A 1 83 ? 1.434 -1.424 -9.802 1.00 83.75 83 ILE A O 1
ATOM 588 N N . ALA A 1 84 ? 3.171 -2.031 -8.519 1.00 87.06 84 ALA A N 1
ATOM 589 C CA . ALA A 1 84 ? 2.364 -2.233 -7.318 1.00 87.06 84 ALA A CA 1
ATOM 590 C C . ALA A 1 84 ? 1.677 -0.934 -6.867 1.00 87.06 84 ALA A C 1
ATOM 592 O O . ALA A 1 84 ? 0.476 -0.934 -6.589 1.00 87.06 84 ALA A O 1
ATOM 593 N N . ALA A 1 85 ? 2.415 0.178 -6.844 1.00 87.19 85 ALA A N 1
ATOM 594 C CA . ALA A 1 85 ? 1.876 1.478 -6.469 1.00 87.19 85 ALA A CA 1
ATOM 595 C C . ALA A 1 85 ? 0.856 2.003 -7.482 1.00 87.19 85 ALA A C 1
ATOM 597 O O . ALA A 1 85 ? -0.172 2.531 -7.075 1.00 87.19 85 ALA A O 1
ATOM 598 N N . ALA A 1 86 ? 1.089 1.821 -8.783 1.00 83.56 86 ALA A N 1
ATOM 599 C CA . ALA A 1 86 ? 0.136 2.199 -9.821 1.00 83.56 86 ALA A CA 1
ATOM 600 C C . ALA A 1 86 ? -1.151 1.358 -9.756 1.00 83.56 86 ALA A C 1
ATOM 602 O O . ALA A 1 86 ? -2.241 1.903 -9.898 1.00 83.56 86 ALA A O 1
ATOM 603 N N . SER A 1 87 ? -1.035 0.058 -9.456 1.00 83.44 87 SER A N 1
ATOM 604 C CA . SER A 1 87 ? -2.183 -0.853 -9.319 1.00 83.44 87 SER A CA 1
ATOM 605 C C . SER A 1 87 ? -3.105 -0.468 -8.157 1.00 83.44 87 SER A C 1
ATOM 607 O O . SER A 1 87 ? -4.324 -0.578 -8.262 1.00 83.44 87 SER A O 1
ATOM 609 N N . ILE A 1 88 ? -2.532 -0.020 -7.036 1.00 86.81 88 ILE A N 1
ATOM 610 C CA . ILE A 1 88 ? -3.296 0.456 -5.871 1.00 86.81 88 ILE A CA 1
ATOM 611 C C . ILE A 1 88 ? -3.756 1.906 -6.078 1.00 86.81 88 ILE A C 1
ATOM 613 O O . ILE A 1 88 ? -4.861 2.276 -5.697 1.00 86.81 88 ILE A O 1
ATOM 617 N N . GLY A 1 89 ? -2.914 2.730 -6.693 1.00 87.56 89 GLY A N 1
ATOM 618 C CA . GLY A 1 89 ? -3.035 4.179 -6.758 1.00 87.56 89 GLY A CA 1
ATOM 619 C C . GLY A 1 89 ? -1.935 4.838 -5.929 1.00 87.56 89 GLY A C 1
ATOM 620 O O . GLY A 1 89 ? -1.929 4.753 -4.702 1.00 87.56 89 GLY A O 1
ATOM 621 N N . ILE A 1 90 ? -1.018 5.540 -6.602 1.00 87.69 90 ILE A N 1
ATOM 622 C CA . ILE A 1 90 ? 0.141 6.196 -5.973 1.00 87.69 90 ILE A CA 1
ATOM 623 C C . ILE A 1 90 ? -0.315 7.167 -4.872 1.00 87.69 90 ILE A C 1
ATOM 625 O O . ILE A 1 90 ? 0.238 7.170 -3.774 1.00 87.69 90 ILE A O 1
ATOM 629 N N . ALA A 1 91 ? -1.376 7.937 -5.132 1.00 87.94 91 ALA A N 1
ATOM 630 C CA . ALA A 1 91 ? -1.958 8.857 -4.157 1.00 87.94 91 ALA A CA 1
ATOM 631 C C . ALA A 1 91 ? -2.499 8.136 -2.909 1.00 87.94 91 ALA A C 1
ATOM 633 O O . ALA A 1 91 ? -2.236 8.578 -1.791 1.00 87.94 91 ALA A O 1
ATOM 634 N N . LEU A 1 92 ? -3.200 7.010 -3.091 1.00 89.94 92 LEU A N 1
ATOM 635 C CA . LEU A 1 92 ? -3.742 6.212 -1.989 1.00 89.94 92 LEU A CA 1
ATOM 636 C C . LEU A 1 92 ? -2.615 5.638 -1.126 1.00 89.94 92 LEU A C 1
ATOM 638 O O . LEU A 1 92 ? -2.660 5.762 0.093 1.00 89.94 92 LEU A O 1
ATOM 642 N N . VAL A 1 93 ? -1.574 5.082 -1.750 1.00 90.88 93 VAL A N 1
ATOM 643 C CA . VAL A 1 93 ? -0.383 4.565 -1.057 1.00 90.88 93 VAL A CA 1
ATOM 644 C C . VAL A 1 93 ? 0.258 5.653 -0.196 1.00 90.88 93 VAL A C 1
ATOM 646 O O . VAL A 1 93 ? 0.494 5.440 0.993 1.00 90.88 93 VAL A O 1
ATOM 649 N N . ILE A 1 94 ? 0.505 6.833 -0.769 1.00 89.06 94 ILE A N 1
ATOM 650 C CA . ILE A 1 94 ? 1.116 7.954 -0.044 1.00 89.06 94 ILE A CA 1
ATOM 651 C C . ILE A 1 94 ? 0.234 8.387 1.124 1.00 89.06 94 ILE A C 1
ATOM 653 O O . ILE A 1 94 ? 0.741 8.574 2.227 1.00 89.06 94 ILE A O 1
ATOM 657 N N . ALA A 1 95 ? -1.072 8.532 0.902 1.00 89.88 95 ALA A N 1
ATOM 658 C CA . ALA A 1 95 ? -2.006 8.931 1.945 1.00 89.88 95 ALA A CA 1
ATOM 659 C C . ALA A 1 95 ? -2.056 7.898 3.081 1.00 89.88 95 ALA A C 1
ATOM 661 O O . ALA A 1 95 ? -1.927 8.262 4.244 1.00 89.88 95 ALA A O 1
ATOM 662 N N . VAL A 1 96 ? -2.128 6.603 2.760 1.00 91.06 96 VAL A N 1
ATOM 663 C CA . VAL A 1 96 ? -2.099 5.525 3.757 1.00 91.06 96 VAL A CA 1
ATOM 664 C C . VAL A 1 96 ? -0.815 5.581 4.587 1.00 91.06 96 VAL A C 1
ATOM 666 O O . VAL A 1 96 ? -0.892 5.628 5.805 1.00 91.06 96 VAL A O 1
ATOM 669 N N . PHE A 1 97 ? 0.369 5.656 3.980 1.00 89.69 97 PHE A N 1
ATOM 670 C CA . PHE A 1 97 ? 1.629 5.699 4.743 1.00 89.69 97 PHE A CA 1
ATOM 671 C C . PHE A 1 97 ? 1.887 7.028 5.471 1.00 89.69 97 PHE A C 1
ATOM 673 O O . PHE A 1 97 ? 2.702 7.086 6.399 1.00 89.69 97 PHE A O 1
ATOM 680 N N . ARG A 1 98 ? 1.217 8.108 5.058 1.00 87.75 98 ARG A N 1
ATOM 681 C CA . ARG A 1 98 ? 1.277 9.404 5.737 1.00 87.75 98 ARG A CA 1
ATOM 682 C C . ARG A 1 98 ? 0.377 9.434 6.969 1.00 87.75 98 ARG A C 1
ATOM 684 O O . ARG A 1 98 ? 0.815 9.907 8.016 1.00 87.75 98 ARG A O 1
ATOM 691 N N . ASP A 1 99 ? -0.849 8.942 6.833 1.00 88.31 99 ASP A N 1
ATOM 692 C CA . ASP A 1 99 ? -1.893 9.009 7.856 1.00 88.31 99 ASP A CA 1
ATOM 693 C C . ASP A 1 99 ? -1.930 7.763 8.757 1.00 88.31 99 ASP A C 1
ATOM 695 O O . ASP A 1 99 ? -2.482 7.826 9.849 1.00 88.31 99 ASP A O 1
ATOM 699 N N . TYR A 1 100 ? -1.300 6.656 8.361 1.00 90.25 100 TYR A N 1
ATOM 700 C CA . TYR A 1 100 ? -1.193 5.426 9.145 1.00 90.25 100 TYR A CA 1
ATOM 701 C C . TYR A 1 100 ? 0.263 5.052 9.432 1.00 90.25 100 TYR A C 1
ATOM 703 O O . TYR A 1 100 ? 1.199 5.397 8.708 1.00 90.25 100 TYR A O 1
ATOM 711 N N . GLU A 1 101 ? 0.458 4.326 10.524 1.00 89.69 101 GLU A N 1
ATOM 712 C CA . GLU A 1 101 ? 1.715 3.716 10.923 1.00 89.69 101 GLU A CA 1
ATOM 713 C C . GLU A 1 101 ? 1.614 2.196 10.811 1.00 89.69 101 GLU A C 1
ATOM 715 O O . GLU A 1 101 ? 0.615 1.596 11.205 1.00 89.69 101 GLU A O 1
ATOM 720 N N . GLU A 1 102 ? 2.650 1.574 10.253 1.00 89.94 102 GLU A N 1
ATOM 721 C CA . GLU A 1 102 ? 2.780 0.118 10.201 1.00 89.94 102 GLU A CA 1
ATOM 722 C C . GLU A 1 102 ? 3.176 -0.389 11.587 1.00 89.94 102 GLU A C 1
ATOM 724 O O . GLU A 1 102 ? 4.275 -0.094 12.049 1.00 89.94 102 GLU A O 1
ATOM 729 N N . ILE A 1 103 ? 2.279 -1.139 12.230 1.00 88.75 103 ILE A N 1
ATOM 730 C CA . ILE A 1 103 ? 2.544 -1.763 13.533 1.00 88.75 103 ILE A CA 1
ATOM 731 C C . ILE A 1 103 ? 3.130 -3.152 13.345 1.00 88.75 103 ILE A C 1
ATOM 733 O O . ILE A 1 103 ? 4.072 -3.528 14.035 1.00 88.75 103 ILE A O 1
ATOM 737 N N . GLU A 1 104 ? 2.566 -3.919 12.415 1.00 87.44 104 GLU A N 1
ATOM 738 C CA . GLU A 1 104 ? 2.939 -5.313 12.232 1.00 87.44 104 GLU A CA 1
ATOM 739 C C . GLU A 1 104 ? 2.861 -5.707 10.760 1.00 87.44 104 GLU A C 1
ATOM 741 O O . GLU A 1 104 ? 1.967 -5.284 10.021 1.00 87.44 104 GLU A O 1
ATOM 746 N N . PHE A 1 105 ? 3.809 -6.536 10.336 1.00 86.62 105 PHE A N 1
ATOM 747 C CA . PHE A 1 105 ? 3.786 -7.192 9.039 1.00 86.62 105 PHE A CA 1
ATOM 748 C C . PHE A 1 105 ? 4.242 -8.639 9.216 1.00 86.62 105 PHE A C 1
ATOM 750 O O . PHE A 1 105 ? 5.437 -8.891 9.361 1.00 86.62 105 PHE A O 1
ATOM 757 N N . SER A 1 106 ? 3.295 -9.575 9.194 1.00 85.75 106 SER A N 1
ATOM 758 C CA . SER A 1 106 ? 3.546 -10.997 9.437 1.00 85.75 106 SER A CA 1
ATOM 759 C C . SER A 1 106 ? 2.675 -11.861 8.535 1.00 85.75 106 SER A C 1
ATOM 761 O O . SER A 1 106 ? 1.483 -11.619 8.391 1.00 85.75 106 SER A O 1
ATOM 763 N N . ASN A 1 107 ? 3.271 -12.889 7.928 1.00 81.88 107 ASN A N 1
ATOM 764 C CA . ASN A 1 107 ? 2.570 -13.952 7.197 1.00 81.88 107 ASN A CA 1
ATOM 765 C C . ASN A 1 107 ? 1.541 -13.474 6.139 1.00 81.88 107 ASN A C 1
ATOM 767 O O . ASN A 1 107 ? 0.448 -14.023 6.034 1.00 81.88 107 ASN A O 1
ATOM 771 N N . GLY A 1 108 ? 1.865 -12.427 5.367 1.00 81.56 108 GLY A N 1
ATOM 772 C CA . GLY A 1 108 ? 0.954 -11.870 4.351 1.00 81.56 108 GLY A CA 1
ATOM 773 C C . GLY A 1 108 ? -0.186 -11.011 4.917 1.00 81.56 108 GLY A C 1
ATOM 774 O O . GLY A 1 108 ? -1.139 -10.704 4.201 1.00 81.56 108 GLY A O 1
ATOM 775 N N . LYS A 1 109 ? -0.079 -10.614 6.187 1.00 88.62 109 LYS A N 1
ATOM 776 C CA . LYS A 1 109 ? -0.968 -9.690 6.887 1.00 88.62 109 LYS A CA 1
ATOM 777 C C . LYS A 1 109 ? -0.185 -8.444 7.295 1.00 88.62 109 LYS A C 1
ATOM 779 O O . LYS A 1 109 ? 0.927 -8.538 7.812 1.00 88.62 109 LYS A O 1
ATOM 784 N N . MET A 1 110 ? -0.761 -7.275 7.051 1.00 90.62 110 MET A N 1
ATOM 785 C CA . MET A 1 110 ? -0.192 -5.978 7.399 1.00 90.62 110 MET A CA 1
ATOM 786 C C . MET A 1 110 ? -1.183 -5.206 8.255 1.00 90.62 110 MET A C 1
ATOM 788 O O . MET A 1 110 ? -2.305 -4.957 7.827 1.00 90.62 110 MET A O 1
ATOM 792 N N . ILE A 1 111 ? -0.767 -4.814 9.454 1.00 91.62 111 ILE A N 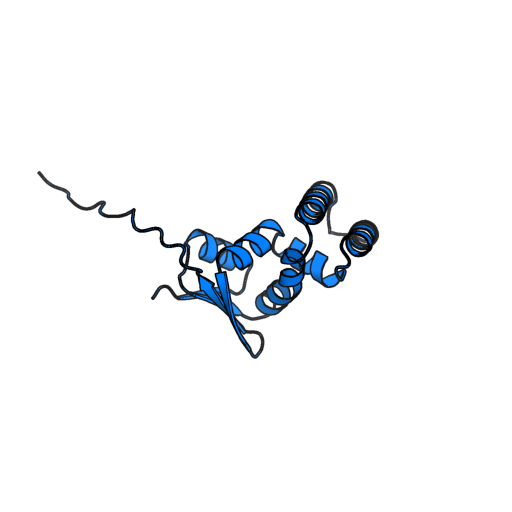1
ATOM 793 C CA . ILE A 1 111 ? -1.594 -4.055 10.387 1.00 91.62 111 ILE A CA 1
ATOM 794 C C . ILE A 1 111 ? -1.126 -2.607 10.375 1.00 91.62 111 ILE A C 1
ATOM 796 O O . ILE A 1 111 ? 0.021 -2.290 10.705 1.00 91.62 111 ILE A O 1
ATOM 800 N N . LEU A 1 112 ? -2.041 -1.728 9.989 1.00 91.50 112 LEU A N 1
ATOM 801 C CA . LEU A 1 112 ? -1.856 -0.291 9.952 1.00 91.50 112 LEU A CA 1
ATOM 802 C C . LEU A 1 112 ? -2.724 0.357 11.022 1.00 91.50 112 LEU A C 1
ATOM 804 O O . LEU A 1 112 ? -3.922 0.098 11.092 1.00 91.50 112 LEU A O 1
ATOM 808 N N . LYS A 1 113 ? -2.148 1.245 11.827 1.00 91.50 113 LYS A N 1
ATOM 809 C CA . LYS A 1 113 ? -2.890 2.048 12.803 1.00 91.50 113 LYS A CA 1
ATOM 810 C C . LYS A 1 113 ? -2.888 3.498 12.393 1.00 91.50 113 LYS A C 1
ATOM 812 O O . LYS A 1 113 ? -1.848 4.031 12.019 1.00 91.50 113 LYS A O 1
ATOM 817 N N . LEU A 1 114 ? -4.039 4.146 12.493 1.00 90.12 114 LEU A N 1
ATOM 818 C CA . LEU A 1 114 ? -4.156 5.560 12.187 1.00 90.12 114 LEU A CA 1
ATOM 819 C C . LEU A 1 114 ? -3.210 6.356 13.100 1.00 90.12 114 LEU A C 1
ATOM 821 O O . LEU A 1 114 ? -3.310 6.299 14.331 1.00 90.12 114 LEU A O 1
ATOM 825 N N . LYS A 1 115 ? -2.306 7.131 12.498 1.00 86.38 115 LYS A N 1
ATOM 826 C CA . LYS A 1 115 ? -1.545 8.162 13.196 1.00 86.38 115 LYS A CA 1
ATOM 827 C C . LYS A 1 115 ? -2.551 9.210 13.614 1.00 86.38 115 LYS A C 1
ATOM 829 O O . LYS A 1 115 ? -2.944 10.070 12.829 1.00 86.38 115 LYS A O 1
ATOM 834 N N . ARG A 1 116 ? -3.006 9.136 14.861 1.00 71.62 116 ARG A N 1
ATOM 835 C CA . ARG A 1 116 ? -3.847 10.190 15.415 1.00 71.62 116 ARG A CA 1
ATOM 836 C C . ARG A 1 116 ? -3.037 11.485 15.423 1.00 71.62 116 ARG A C 1
ATOM 838 O O . ARG A 1 116 ? -2.282 11.749 16.356 1.00 71.62 116 ARG A O 1
ATOM 845 N N . LYS A 1 117 ? -3.225 12.335 14.412 1.00 55.69 117 LYS A N 1
ATOM 846 C CA . LYS A 1 117 ? -3.083 13.768 14.642 1.00 55.69 117 LYS A CA 1
ATOM 847 C C . LYS A 1 117 ? -4.142 14.127 15.673 1.00 55.69 117 LYS A C 1
ATOM 849 O O . LYS A 1 117 ? -5.290 13.701 15.565 1.00 55.69 117 LYS A O 1
ATOM 854 N N . LYS A 1 118 ? -3.726 14.861 16.699 1.00 43.06 118 LYS A N 1
ATOM 855 C CA . LYS A 1 118 ? -4.589 15.453 17.718 1.00 43.06 118 LYS A CA 1
ATOM 856 C C . LYS A 1 118 ? -5.554 16.418 17.014 1.00 43.06 118 LYS A C 1
ATOM 858 O O . LYS A 1 118 ? -5.289 17.606 16.906 1.00 43.06 118 LYS A O 1
ATOM 863 N N . THR A 1 119 ? -6.625 15.890 16.443 1.00 41.09 119 THR A N 1
ATOM 864 C CA . THR A 1 119 ? -7.751 16.661 15.932 1.00 41.09 119 THR A CA 1
ATOM 865 C C . THR A 1 119 ? -8.984 16.032 16.536 1.00 41.09 119 THR A C 1
ATOM 867 O O . THR A 1 119 ? -9.568 15.076 16.036 1.00 41.09 119 THR A O 1
ATOM 870 N N . GLU A 1 120 ? -9.235 16.541 17.732 1.00 48.88 120 GLU A N 1
ATOM 871 C CA . GLU A 1 120 ? -10.516 16.612 18.400 1.00 48.88 120 GLU A CA 1
ATOM 872 C C . GLU A 1 120 ? -11.660 16.865 17.404 1.00 48.88 120 GLU A C 1
ATOM 874 O O . GLU A 1 120 ? -11.537 17.702 16.514 1.00 48.88 120 GLU A O 1
ATOM 879 N N . SER A 1 121 ? -12.741 16.108 17.607 1.00 52.66 121 SER A N 1
ATOM 880 C CA . SER A 1 121 ? -14.146 16.454 17.370 1.00 52.66 121 SER A CA 1
ATOM 881 C C . SER A 1 121 ? -14.556 17.005 16.002 1.00 52.66 121 SER A C 1
ATOM 883 O O . SER A 1 121 ? -14.217 18.123 15.630 1.00 52.66 121 SER A O 1
ATOM 885 N N . THR A 1 122 ? -15.474 16.302 15.335 1.00 50.44 122 THR A N 1
ATOM 886 C CA . THR A 1 122 ? -16.875 16.747 15.142 1.00 50.44 122 THR A CA 1
ATOM 887 C C . THR A 1 122 ? -17.592 15.773 14.202 1.00 50.44 122 THR A C 1
ATOM 889 O O . THR A 1 122 ? -16.965 15.183 13.325 1.00 50.44 122 THR A O 1
ATOM 892 N N . THR A 1 123 ? -18.907 15.656 14.415 1.00 43.91 123 THR A N 1
ATOM 893 C CA . THR A 1 123 ? -19.912 14.880 13.666 1.00 43.91 123 THR A CA 1
ATOM 894 C C . THR A 1 123 ? -20.068 13.471 14.248 1.00 43.91 123 THR A C 1
ATOM 896 O O . THR A 1 123 ? -19.231 12.606 14.046 1.00 43.91 123 THR A O 1
ATOM 899 N N . ASP A 1 124 ? -21.066 13.179 15.079 1.00 46.31 124 ASP A N 1
ATOM 900 C CA . ASP A 1 124 ? -22.471 13.499 14.859 1.00 46.31 124 ASP A CA 1
ATOM 901 C C . ASP A 1 124 ? -23.253 13.439 16.189 1.00 46.31 124 ASP A C 1
ATOM 903 O O . ASP A 1 124 ? -23.293 12.412 16.864 1.00 46.31 124 ASP A O 1
ATOM 907 N N . LYS A 1 125 ? -23.857 14.561 16.593 1.00 46.69 125 LYS A N 1
ATOM 908 C CA . LYS A 1 125 ? -25.062 14.557 17.435 1.00 46.69 125 LYS A CA 1
ATOM 909 C C . LYS A 1 125 ? -26.190 15.157 16.606 1.00 46.69 125 LYS A C 1
ATOM 911 O O . LYS A 1 125 ? -26.708 16.218 16.940 1.00 46.69 125 LYS A O 1
ATOM 916 N N . ASN A 1 126 ? -26.555 14.493 15.516 1.00 51.91 126 ASN A N 1
ATOM 917 C CA . ASN A 1 126 ? -27.831 14.726 14.867 1.00 51.91 126 ASN A CA 1
ATOM 918 C C . ASN A 1 126 ? -28.900 13.854 15.541 1.00 51.91 126 ASN A C 1
ATOM 920 O O . ASN A 1 126 ? -29.443 12.934 14.944 1.00 51.91 126 ASN A O 1
ATOM 924 N N . GLU A 1 127 ? -29.201 14.124 16.815 1.00 53.78 127 GLU A N 1
ATOM 925 C CA . GLU A 1 127 ? -30.417 13.587 17.425 1.00 53.78 127 GLU A CA 1
ATOM 926 C C . GLU A 1 127 ? -30.914 14.468 18.576 1.00 53.78 127 GLU A C 1
ATOM 928 O O . GLU A 1 127 ? -30.427 14.408 19.702 1.00 53.78 127 GLU A O 1
ATOM 933 N N . LYS A 1 128 ? -31.877 15.326 18.235 1.00 44.78 128 LYS A N 1
ATOM 934 C CA . LYS A 1 128 ? -33.024 15.813 19.026 1.00 44.78 128 LYS A 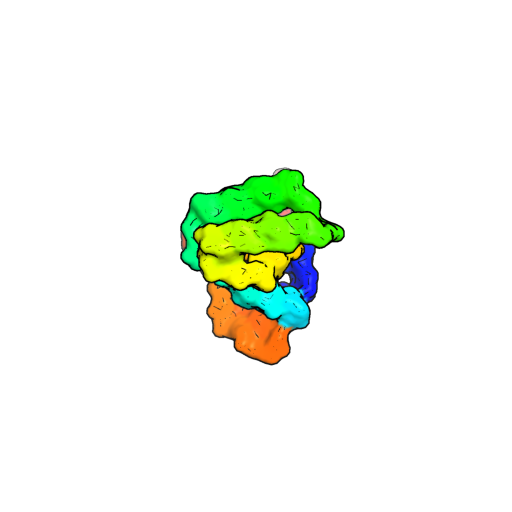CA 1
ATOM 935 C C . LYS A 1 128 ? -33.814 16.679 18.040 1.00 44.78 128 LYS A C 1
ATOM 937 O O . LYS A 1 128 ? -33.464 17.822 17.800 1.00 44.78 128 LYS A O 1
ATOM 942 N N . LYS A 1 129 ? -34.731 16.141 17.234 1.00 43.94 129 LYS A N 1
ATOM 943 C CA . LYS A 1 129 ? -36.052 15.618 17.614 1.00 43.94 129 LYS A CA 1
ATOM 944 C C . LYS A 1 129 ? -36.667 16.359 18.808 1.00 43.94 129 LYS A C 1
ATOM 946 O O . LYS A 1 129 ? -36.254 16.134 19.941 1.00 43.94 129 LYS A O 1
ATOM 951 N N . GLN A 1 130 ? -37.762 17.057 18.492 1.00 43.53 130 GLN A N 1
ATOM 952 C CA . GLN A 1 130 ? -38.852 17.477 19.384 1.00 43.53 130 GLN A CA 1
ATOM 953 C C . GLN A 1 130 ? -38.484 18.665 20.293 1.00 43.53 130 GLN A C 1
ATOM 955 O O . GLN A 1 130 ? -37.460 18.633 20.958 1.00 43.53 130 GLN A O 1
ATOM 960 N N . LYS A 1 131 ? -39.264 19.737 20.398 1.00 40.00 131 LYS A N 1
ATOM 961 C CA . LYS A 1 131 ? -40.680 19.963 20.108 1.00 40.00 131 LYS A CA 1
ATOM 962 C C . LYS A 1 131 ? -40.918 21.474 20.105 1.00 40.00 131 LYS A C 1
ATOM 964 O O . LYS A 1 131 ? -40.143 22.158 20.809 1.00 40.00 131 LYS A O 1
#

Sequence (131 aa):
MAEVTVRSKDELEKAQNSRAEIIIIEGELANKIKKAKAVTKVSGVVIAAMIATCATIPLTGGGSVLAVSSLAALSGLDIAVIIAAASIGIALVIAVFRDYEEIEFSNGKMILKLKRKKTESTTDKNEKKQK

pLDDT: mean 80.1, std 14.44, range [40.0, 93.88]

Radius of gyration: 17.58 Å; chains: 1; bounding box: 56×34×44 Å

Foldseek 3Di:
DQEAEDADLVSLVVCVVVQGQKYKYADPLLVLLVLLLVLLVFDPVLLVVLVVLCVVDPCPDPVVVVVLVVSCVVGVGDSSNSVSCSRSPVVSSNSQVVQWDFPDDPDRMTMTGGPDDPDDDDDDPPDDDDD

Secondary structure (DSSP, 8-state):
--EEEE-SHHHHHHHHHTT-SEEEEETHHHHHHHHHGGGGGS-HHHHHHHHHHHHHS-SSSTTHHHHHHHHHHHHT--HHHHHHHHHH-HHHHHHHHHHEEEEEEETTEEEEEE-----------------

Organism: Escherichia coli (NCBI:txid562)